Protein AF-A0A7S3PT38-F1 (afdb_monomer)

Radius of gyration: 15.34 Å; Cα contacts (8 Å, |Δi|>4): 86; chains: 1; bounding box: 37×25×42 Å

InterPro domains:
  IPR029069 HotDog domain superfamily [SSF54637] (36-102)
  IPR051490 THEM6/lcsJ thioesterase [PTHR12475] (3-103)

Solvent-accessible surface area (backbone atoms only — not comparable to full-atom values): 6225 Å² total; per-residue (Å²): 112,67,67,59,36,52,50,33,23,51,48,19,35,49,54,38,51,53,40,45,75,72,68,50,58,75,71,79,43,64,48,60,71,77,80,38,87,72,86,73,88,84,76,65,49,82,88,32,40,42,97,83,62,28,55,29,78,68,39,56,55,50,51,54,49,36,41,48,36,18,47,30,26,40,65,41,53,45,59,54,28,59,76,70,71,54,77,92,76,86,89,77,86,86,86,83,90,87,73,87,49,66,108

Nearest PDB structures (foldseek):
  7dz8-assembly1_G  TM=2.672E-01  e=8.327E+00  Chlamydomonas reinhardtii

Secondary structure (DSSP, 8-state):
-HHHHHHHHHHHHHHHHHHHHTT--GGGGTTBTTTBPPP------GGGB-TTSSB-HHHHHHHHHHHHHHHHHHHSHHHHHHHTT-------------S----

Sequence (103 aa):
MVLRAVYHALLGFAERRLAFSAGKSHESYVGMGITKPHVWNARAGFLDLDLNFHMNNASYLYCAELARWHLSAKNGLLGTALKNRWLFMVGSQSMRYRRAIPP

Mean predicted aligned error: 4.0 Å

pLDDT: mean 91.5, std 4.07, range [70.69, 97.44]

Foldseek 3Di:
DVVLLVVLLVVLLVVLVVCVVVVDDLVVLVCDVHNNDDDDDDDQDPVQADPVQFGDPVSVVVVVSSSVSSSCSNNVVVVVCVVVVHDDDDPDDDDDDDDTHHD

Organism: NCBI:txid215587

Structure (mmCIF, N/CA/C/O backbone):
data_AF-A0A7S3PT38-F1
#
_entry.id   AF-A0A7S3PT38-F1
#
loop_
_atom_site.group_PDB
_atom_site.id
_atom_site.type_symbol
_atom_site.label_atom_id
_atom_site.label_alt_id
_atom_site.label_comp_id
_atom_site.label_asym_id
_atom_site.label_entity_id
_atom_site.label_seq_id
_atom_site.pdbx_PDB_ins_code
_atom_site.Cartn_x
_atom_site.Cartn_y
_atom_site.Cartn_z
_atom_site.occupancy
_atom_site.B_iso_or_equiv
_atom_site.auth_seq_id
_atom_site.auth_comp_id
_atom_site.auth_asym_id
_atom_site.auth_atom_id
_atom_site.pdbx_PDB_model_num
ATOM 1 N N . MET A 1 1 ? 9.326 6.434 -2.325 1.00 70.69 1 MET A N 1
ATOM 2 C CA . MET A 1 1 ? 8.685 5.226 -1.760 1.00 70.69 1 MET A CA 1
ATOM 3 C C . MET A 1 1 ? 7.829 5.550 -0.532 1.00 70.69 1 MET A C 1
ATOM 5 O O . MET A 1 1 ? 6.609 5.496 -0.608 1.00 70.69 1 MET A O 1
ATOM 9 N N . VAL A 1 2 ? 8.443 5.983 0.574 1.00 85.50 2 VAL A N 1
ATOM 10 C CA . VAL A 1 2 ? 7.751 6.206 1.861 1.00 85.50 2 VAL A CA 1
ATOM 11 C C . VAL A 1 2 ? 6.658 7.280 1.789 1.00 85.50 2 VAL A C 1
ATOM 13 O O . VAL A 1 2 ? 5.551 7.048 2.257 1.00 85.50 2 VAL A O 1
ATOM 16 N N . LEU A 1 3 ? 6.918 8.417 1.133 1.00 90.88 3 LEU A N 1
ATOM 17 C CA . LEU A 1 3 ? 5.941 9.514 1.037 1.00 90.88 3 LEU A CA 1
ATOM 18 C C . LEU A 1 3 ? 4.624 9.098 0.361 1.00 90.88 3 LEU A C 1
ATOM 20 O O . LEU A 1 3 ? 3.555 9.440 0.854 1.00 90.88 3 LEU A O 1
ATOM 24 N N . ARG A 1 4 ? 4.681 8.314 -0.728 1.00 91.12 4 ARG A N 1
ATOM 25 C CA . ARG A 1 4 ? 3.473 7.798 -1.402 1.00 91.12 4 ARG A CA 1
ATOM 26 C C . ARG A 1 4 ? 2.743 6.778 -0.526 1.00 91.12 4 ARG A C 1
ATOM 28 O O . ARG A 1 4 ? 1.519 6.790 -0.500 1.00 91.12 4 ARG A O 1
ATOM 35 N N . ALA A 1 5 ? 3.466 5.933 0.212 1.00 91.69 5 ALA A N 1
ATOM 36 C CA . ALA A 1 5 ? 2.850 4.985 1.143 1.00 91.69 5 ALA A CA 1
ATOM 37 C C . ALA A 1 5 ? 2.106 5.711 2.274 1.00 91.69 5 ALA A C 1
ATOM 39 O O . ALA A 1 5 ? 0.938 5.419 2.522 1.00 91.69 5 ALA A O 1
ATOM 40 N N . VAL A 1 6 ? 2.741 6.715 2.891 1.00 94.31 6 VAL A N 1
ATOM 41 C CA . VAL A 1 6 ? 2.110 7.570 3.910 1.00 94.31 6 VAL A CA 1
ATOM 42 C C . VAL A 1 6 ? 0.901 8.298 3.326 1.00 94.31 6 VAL A C 1
ATOM 44 O O . VAL A 1 6 ? -0.170 8.261 3.920 1.00 94.31 6 VAL A O 1
ATOM 47 N N . TYR A 1 7 ? 1.034 8.894 2.140 1.00 94.94 7 TYR A N 1
ATOM 48 C CA . TYR A 1 7 ? -0.068 9.574 1.460 1.00 94.94 7 TYR A CA 1
ATOM 49 C C . TYR A 1 7 ? -1.272 8.650 1.232 1.00 94.94 7 TYR A C 1
ATOM 51 O O . TYR A 1 7 ? -2.392 8.996 1.600 1.00 94.94 7 TYR A O 1
ATOM 59 N N . HIS A 1 8 ? -1.059 7.449 0.689 1.00 95.62 8 HIS A N 1
ATOM 60 C CA . HIS A 1 8 ? -2.150 6.508 0.434 1.00 95.62 8 HIS A CA 1
ATOM 61 C C . HIS A 1 8 ? -2.733 5.896 1.714 1.00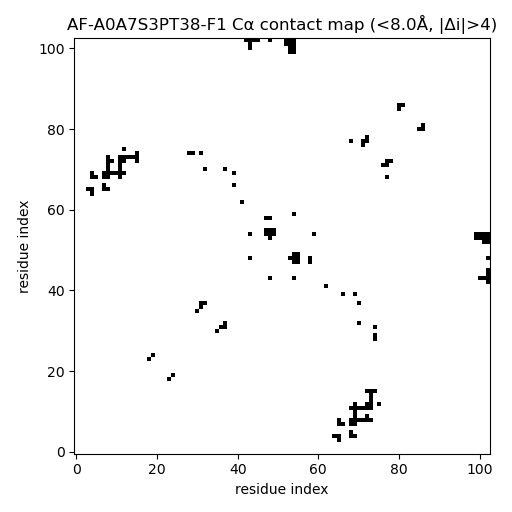 95.62 8 HIS A C 1
ATOM 63 O O . HIS A 1 8 ? -3.935 5.637 1.760 1.00 95.62 8 HIS A O 1
ATOM 69 N N . ALA A 1 9 ? -1.936 5.731 2.771 1.00 95.56 9 ALA A N 1
ATOM 70 C CA . ALA A 1 9 ? -2.451 5.373 4.088 1.00 95.56 9 ALA A CA 1
ATOM 71 C C . ALA A 1 9 ? -3.339 6.491 4.667 1.00 95.56 9 ALA A C 1
ATOM 73 O O . ALA A 1 9 ? -4.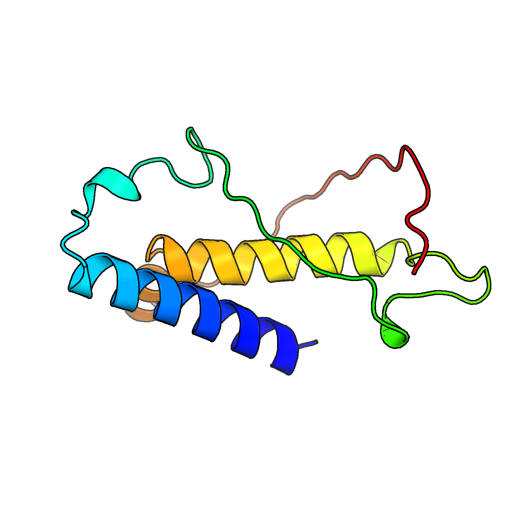442 6.225 5.145 1.00 95.56 9 ALA A O 1
ATOM 74 N N . LEU A 1 10 ? -2.907 7.753 4.575 1.00 96.38 10 LEU A N 1
ATOM 75 C CA . LEU A 1 10 ? -3.697 8.905 5.017 1.00 96.38 10 LEU A CA 1
ATOM 76 C C . LEU A 1 10 ? -4.994 9.047 4.215 1.00 96.38 10 LEU A C 1
ATOM 78 O O . LEU A 1 10 ? -6.044 9.276 4.810 1.00 96.38 10 LEU A O 1
ATOM 82 N N . LEU A 1 11 ? -4.948 8.846 2.895 1.00 95.88 11 LEU A N 1
ATOM 83 C CA . LEU A 1 11 ? -6.143 8.819 2.048 1.00 95.88 11 LEU A CA 1
ATOM 84 C C . LEU A 1 11 ? -7.121 7.725 2.479 1.00 95.88 11 LEU A C 1
ATOM 86 O O . LEU A 1 11 ? -8.288 8.021 2.720 1.00 95.88 11 LEU A O 1
ATOM 90 N N . GLY A 1 12 ? -6.655 6.484 2.654 1.00 94.88 12 GLY A N 1
ATOM 91 C CA . GLY A 1 12 ? -7.517 5.383 3.093 1.00 94.88 12 GLY A CA 1
ATOM 92 C C . GLY A 1 12 ? -8.152 5.652 4.461 1.00 94.88 12 GLY A C 1
ATOM 93 O O . GLY A 1 12 ? -9.330 5.360 4.679 1.00 94.88 12 GLY A O 1
ATOM 94 N N . PHE A 1 13 ? -7.405 6.282 5.371 1.00 95.25 13 PHE A N 1
ATOM 95 C CA . PHE A 1 13 ? -7.926 6.725 6.661 1.00 95.25 13 PHE A CA 1
ATOM 96 C C . PHE A 1 13 ? -8.967 7.846 6.527 1.00 95.25 13 PHE A C 1
ATOM 98 O O . PHE A 1 13 ? -10.009 7.794 7.185 1.00 95.25 13 PHE A O 1
ATOM 105 N N . ALA A 1 14 ? -8.717 8.842 5.675 1.00 95.12 14 ALA A N 1
ATOM 106 C CA . ALA A 1 14 ? -9.649 9.934 5.414 1.00 95.12 14 ALA A CA 1
ATOM 107 C C . ALA A 1 14 ? -10.956 9.415 4.798 1.00 95.12 14 ALA A C 1
ATOM 109 O O . ALA A 1 14 ? -12.032 9.742 5.293 1.00 95.12 14 ALA A O 1
ATOM 110 N N . GLU A 1 15 ? -10.882 8.527 3.803 1.00 93.81 15 GLU A N 1
ATOM 111 C CA . GLU A 1 15 ? -12.055 7.871 3.213 1.00 93.81 15 GLU A CA 1
ATOM 112 C C . GLU A 1 15 ? -12.877 7.118 4.262 1.00 93.81 15 GLU A C 1
ATOM 114 O O . GLU A 1 15 ? -14.105 7.216 4.287 1.00 93.81 15 GLU A O 1
ATOM 119 N N . ARG A 1 16 ? -12.204 6.394 5.164 1.00 92.38 16 ARG A N 1
ATOM 120 C CA . ARG A 1 16 ? -12.857 5.695 6.274 1.00 92.38 16 ARG A CA 1
ATOM 121 C C . ARG A 1 16 ? -13.584 6.676 7.197 1.00 92.38 16 ARG A C 1
ATOM 123 O O . ARG A 1 16 ? -14.730 6.429 7.567 1.00 92.38 16 ARG A O 1
ATOM 130 N N . ARG A 1 17 ? -12.942 7.790 7.563 1.00 92.62 17 ARG A N 1
ATOM 131 C CA . ARG A 1 17 ? -13.534 8.836 8.417 1.00 92.62 17 ARG A CA 1
ATOM 132 C C . ARG A 1 17 ? -14.737 9.505 7.758 1.00 92.62 17 ARG A C 1
ATOM 134 O O . ARG A 1 17 ? -15.769 9.643 8.409 1.00 92.62 17 ARG A O 1
ATOM 141 N N . LEU A 1 18 ? -14.628 9.861 6.480 1.00 93.69 18 LEU A N 1
ATOM 142 C CA . LEU A 1 18 ? -15.724 10.447 5.706 1.00 93.69 18 LEU A CA 1
ATOM 143 C C . LEU A 1 18 ? -16.915 9.493 5.614 1.00 93.69 18 LEU A C 1
ATOM 145 O O . LEU A 1 18 ? -18.053 9.901 5.815 1.00 93.69 18 LEU A O 1
ATOM 149 N N . ALA A 1 19 ? -16.659 8.207 5.387 1.00 90.94 19 ALA A N 1
ATOM 150 C CA . ALA A 1 19 ? -17.699 7.191 5.355 1.00 90.94 19 ALA A CA 1
ATOM 151 C C . ALA A 1 19 ? -18.429 7.026 6.699 1.00 90.94 19 ALA A C 1
ATOM 153 O O . ALA A 1 19 ? -19.649 6.880 6.694 1.00 90.94 19 ALA A O 1
ATOM 154 N N . PHE A 1 20 ? -17.721 7.082 7.832 1.00 91.12 20 PHE A N 1
ATOM 155 C CA . PHE A 1 20 ? -18.368 7.086 9.150 1.00 91.12 20 PHE A CA 1
ATOM 156 C C . PHE A 1 20 ? -19.176 8.360 9.397 1.00 91.12 20 PHE A C 1
ATOM 158 O O . PHE A 1 20 ? -20.281 8.274 9.921 1.00 91.12 20 PHE A O 1
ATOM 165 N N . SER A 1 21 ? -18.663 9.521 8.977 1.00 89.94 21 SER A N 1
ATOM 166 C CA . SER A 1 21 ? -19.404 10.790 9.040 1.00 89.94 21 SER A CA 1
ATOM 167 C C . SER A 1 21 ? -20.702 10.732 8.223 1.00 89.94 21 SER A C 1
ATOM 169 O O . SER A 1 21 ? -21.738 11.226 8.648 1.00 89.94 21 SER A O 1
ATOM 171 N N . ALA A 1 22 ? -20.671 10.041 7.080 1.00 90.94 22 ALA A N 1
ATOM 172 C CA . ALA A 1 22 ? -21.833 9.774 6.235 1.00 90.94 22 ALA A CA 1
ATOM 173 C C . ALA A 1 22 ? -22.746 8.636 6.750 1.00 90.94 22 ALA A C 1
ATOM 175 O O . ALA A 1 22 ? -23.620 8.179 6.016 1.00 90.9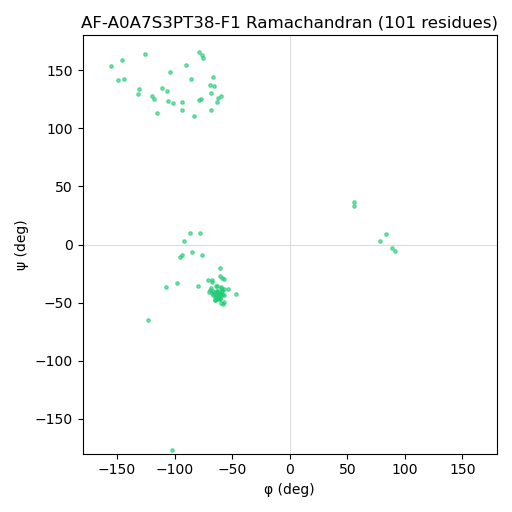4 22 ALA A O 1
ATOM 176 N N . GLY A 1 23 ? -22.538 8.139 7.975 1.00 89.06 23 GLY A N 1
ATOM 177 C CA . GLY A 1 23 ? -23.404 7.145 8.615 1.00 89.06 23 GLY A CA 1
ATOM 178 C C . GLY A 1 23 ? -23.136 5.682 8.242 1.00 89.06 23 GLY A C 1
ATOM 179 O O . GLY A 1 23 ? -23.919 4.811 8.619 1.00 89.06 23 GLY A O 1
ATOM 180 N N . LYS A 1 24 ? -22.047 5.356 7.526 1.00 88.19 24 LYS A N 1
ATOM 181 C CA . LYS A 1 24 ? -21.715 3.946 7.247 1.00 88.19 24 LYS A CA 1
ATOM 182 C C . LYS A 1 24 ? -21.300 3.223 8.525 1.00 88.19 24 LYS A C 1
ATOM 184 O O . LYS A 1 24 ? -20.402 3.669 9.235 1.00 88.19 24 LYS A O 1
ATOM 189 N N . SER A 1 25 ? -21.902 2.061 8.770 1.00 86.50 25 SER A N 1
ATOM 190 C CA . SER A 1 25 ? -21.560 1.207 9.907 1.00 86.50 25 SER A CA 1
ATOM 191 C C . SER A 1 25 ? -20.248 0.444 9.681 1.00 86.50 25 SER A C 1
ATOM 193 O O . SER A 1 25 ? -19.766 0.275 8.553 1.00 86.50 25 SER A O 1
ATOM 195 N N . HIS A 1 26 ? -19.678 -0.069 10.773 1.00 83.25 26 HIS A N 1
ATOM 196 C CA . HIS A 1 26 ? -18.491 -0.929 10.750 1.00 83.25 26 HIS A 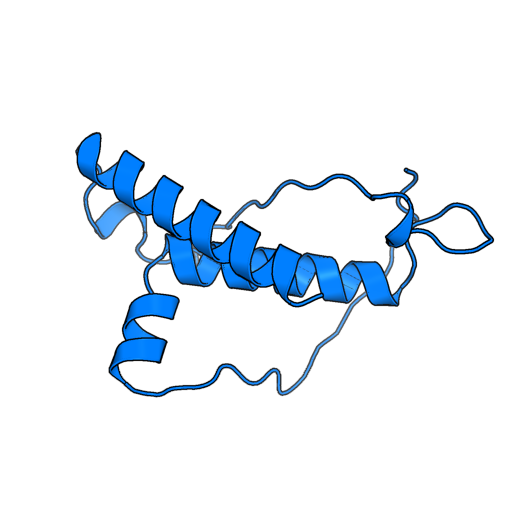CA 1
ATOM 197 C C . HIS A 1 26 ? -18.678 -2.191 9.882 1.00 83.25 26 HIS A C 1
ATOM 199 O O . HIS A 1 26 ? -17.716 -2.649 9.264 1.00 83.25 26 HIS A O 1
ATOM 205 N N . GLU A 1 27 ? -19.905 -2.708 9.766 1.00 85.56 27 GLU A N 1
ATOM 206 C CA . GLU A 1 27 ? -20.242 -3.892 8.957 1.00 85.56 27 GLU A CA 1
ATOM 207 C C 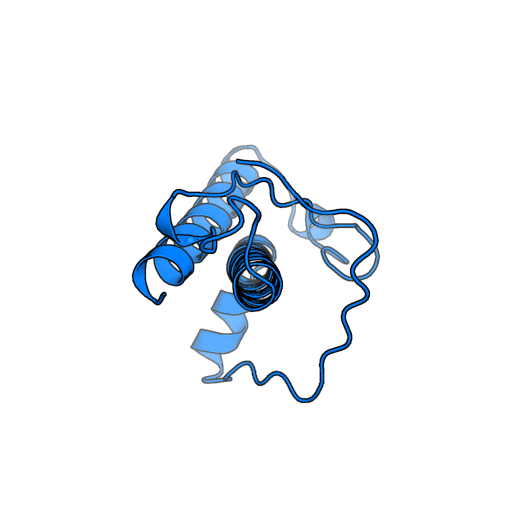. GLU A 1 27 ? -19.894 -3.718 7.475 1.00 85.56 27 GLU A C 1
ATOM 209 O O . GLU A 1 27 ? -19.537 -4.678 6.786 1.00 85.56 27 GLU A O 1
ATOM 214 N N . SER A 1 28 ? -19.922 -2.477 6.978 1.00 84.19 28 SER A N 1
ATOM 215 C CA . SER A 1 28 ? -19.578 -2.182 5.586 1.00 84.19 28 SER A CA 1
ATOM 216 C C . SER A 1 28 ? -18.135 -2.573 5.226 1.00 84.19 28 SER A C 1
ATOM 218 O O . SER A 1 28 ? -17.873 -2.944 4.080 1.00 84.19 28 SER A O 1
ATOM 220 N N . TYR A 1 29 ? -17.226 -2.581 6.208 1.00 87.25 29 TYR A N 1
ATOM 221 C CA . TYR A 1 29 ? -15.809 -2.927 6.045 1.00 87.25 29 TYR A CA 1
ATOM 222 C C . TYR A 1 29 ? -15.479 -4.385 6.367 1.00 87.25 29 TYR A C 1
ATOM 224 O O . TYR A 1 29 ? -14.374 -4.841 6.064 1.00 87.25 29 TYR A O 1
ATOM 232 N N . VAL A 1 30 ? -16.418 -5.131 6.955 1.00 88.25 30 VAL A N 1
ATOM 233 C CA . VAL A 1 30 ? -16.214 -6.547 7.274 1.00 88.25 30 VAL A CA 1
ATOM 234 C C . VAL A 1 30 ? -15.981 -7.321 5.977 1.00 88.25 30 VAL A C 1
ATOM 236 O O . VAL A 1 30 ? -16.759 -7.221 5.021 1.00 88.25 30 VAL A O 1
ATOM 239 N N . GLY A 1 31 ? -14.867 -8.056 5.943 1.00 89.19 31 GLY A N 1
ATOM 240 C CA . GLY A 1 31 ? -14.436 -8.846 4.791 1.00 89.19 31 GLY A CA 1
ATOM 241 C C . GLY A 1 31 ? -13.768 -8.053 3.660 1.00 89.19 31 GLY A C 1
ATOM 242 O O . GLY A 1 31 ? -13.405 -8.647 2.646 1.00 89.19 31 GLY A O 1
ATOM 243 N N . MET A 1 32 ? -13.564 -6.737 3.799 1.00 92.50 32 MET A N 1
ATOM 244 C CA . MET A 1 32 ? -12.849 -5.938 2.795 1.00 92.50 32 MET A CA 1
ATOM 245 C C . MET A 1 32 ? -11.390 -6.395 2.653 1.00 92.50 32 MET A C 1
ATOM 247 O O . MET A 1 32 ? -10.627 -6.374 3.618 1.00 92.50 32 MET A O 1
ATOM 251 N N . GLY A 1 33 ? -11.008 -6.777 1.434 1.00 87.88 33 GLY A N 1
ATOM 252 C CA . GLY A 1 33 ? -9.702 -7.349 1.101 1.00 87.88 33 GLY A CA 1
ATOM 253 C C . GLY A 1 33 ? -9.639 -8.879 1.169 1.00 87.88 33 GLY A C 1
ATOM 254 O O . GLY A 1 33 ? -8.615 -9.439 0.796 1.00 87.88 33 GLY A O 1
ATOM 255 N N . ILE A 1 34 ? -10.710 -9.546 1.617 1.00 89.06 34 ILE A N 1
ATOM 256 C CA . ILE A 1 34 ? -10.802 -11.015 1.685 1.00 89.06 34 ILE A CA 1
ATOM 257 C C . ILE A 1 34 ? -12.011 -11.499 0.879 1.00 89.06 34 ILE A C 1
ATOM 259 O O . ILE A 1 34 ? -11.849 -12.163 -0.137 1.00 89.06 34 ILE A O 1
ATOM 263 N N . THR A 1 35 ? -13.223 -11.136 1.306 1.00 93.44 35 THR A N 1
ATOM 264 C CA . THR A 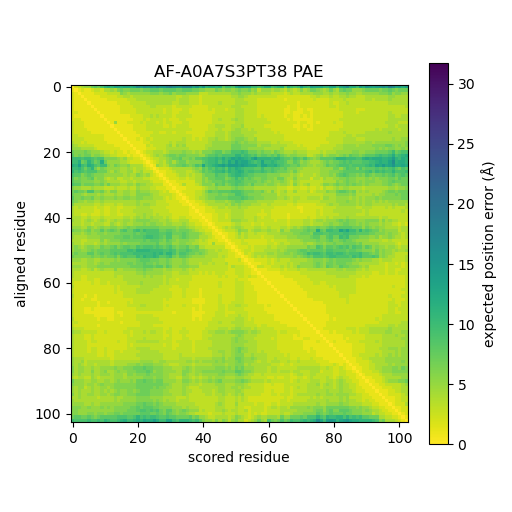1 35 ? -14.480 -11.511 0.635 1.00 93.44 35 THR A CA 1
ATOM 265 C C . THR A 1 35 ? -14.999 -10.406 -0.275 1.00 93.44 35 THR A C 1
ATOM 267 O O . THR A 1 35 ? -15.591 -10.683 -1.313 1.00 93.44 35 THR A O 1
ATOM 270 N N . LYS A 1 36 ? -14.764 -9.142 0.093 1.00 92.75 36 LYS A N 1
ATOM 271 C CA . LYS A 1 36 ? -15.126 -7.968 -0.706 1.00 92.75 36 LYS A CA 1
ATOM 272 C C . LYS A 1 36 ? -13.860 -7.380 -1.328 1.00 92.75 36 LYS A C 1
ATOM 274 O O . LYS A 1 36 ? -12.945 -7.031 -0.575 1.00 92.75 36 LYS A O 1
ATOM 279 N N . PRO A 1 37 ? -13.777 -7.235 -2.661 1.00 92.88 37 PRO A N 1
ATOM 280 C CA . PRO A 1 37 ? -12.586 -6.689 -3.294 1.00 92.88 37 PRO A CA 1
ATOM 281 C C . PRO A 1 37 ? -12.392 -5.223 -2.897 1.00 92.88 37 PRO A C 1
ATOM 283 O O . PRO A 1 37 ? -13.332 -4.427 -2.889 1.00 92.88 37 PRO A O 1
ATOM 286 N N . HIS A 1 38 ? -11.153 -4.859 -2.577 1.00 94.50 38 HIS A N 1
ATOM 287 C CA . HIS A 1 38 ? -10.748 -3.463 -2.472 1.00 94.50 38 HIS A CA 1
ATOM 288 C C . HIS A 1 38 ? -10.167 -3.027 -3.812 1.00 94.50 38 HIS A C 1
ATOM 290 O O . HIS A 1 38 ? -9.231 -3.641 -4.316 1.00 94.50 38 HIS A O 1
ATOM 296 N N . VAL A 1 39 ? -10.753 -1.983 -4.392 1.00 93.06 39 VAL A N 1
ATOM 297 C CA . VAL A 1 39 ? -10.284 -1.400 -5.648 1.00 93.06 39 VAL A CA 1
ATOM 298 C C . VAL A 1 39 ? -9.497 -0.140 -5.321 1.00 93.06 39 VAL A C 1
ATOM 300 O O . VAL A 1 39 ? -10.017 0.784 -4.693 1.00 93.06 39 VAL A O 1
ATOM 303 N N . TRP A 1 40 ? -8.240 -0.117 -5.751 1.00 95.00 40 TRP A N 1
ATOM 304 C CA . TRP A 1 40 ? -7.371 1.049 -5.692 1.00 95.00 40 TRP A CA 1
ATOM 305 C C . TRP A 1 40 ? -6.989 1.445 -7.112 1.00 95.00 40 TRP A C 1
ATOM 307 O O . TRP A 1 40 ? -6.492 0.621 -7.877 1.00 95.00 40 TRP A O 1
ATOM 317 N N . ASN A 1 41 ? -7.245 2.704 -7.455 1.00 92.50 41 ASN A N 1
ATOM 318 C CA . ASN A 1 41 ? -6.970 3.241 -8.777 1.00 92.50 41 ASN A CA 1
ATOM 319 C C . ASN A 1 41 ? -5.751 4.157 -8.707 1.00 92.50 41 ASN A C 1
ATOM 321 O O . ASN A 1 41 ? -5.681 5.043 -7.855 1.00 92.50 41 ASN A O 1
ATOM 325 N N . ALA A 1 42 ? -4.816 3.960 -9.629 1.00 89.69 42 ALA A N 1
ATOM 326 C CA . ALA A 1 42 ? -3.634 4.792 -9.784 1.00 89.69 42 ALA A CA 1
ATOM 327 C C . ALA A 1 42 ? -3.262 4.904 -11.264 1.00 89.69 42 ALA A C 1
ATOM 329 O O . ALA A 1 42 ? -3.656 4.071 -12.079 1.00 89.69 42 ALA A O 1
ATOM 330 N N . ARG A 1 43 ? -2.500 5.946 -11.597 1.00 89.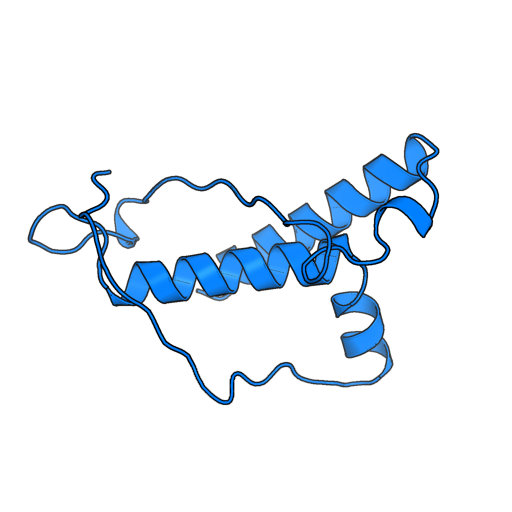19 43 ARG A N 1
ATOM 331 C CA . ARG A 1 43 ? -1.874 6.120 -12.912 1.00 89.19 43 ARG A CA 1
ATOM 332 C C . ARG A 1 43 ? -0.390 5.791 -12.807 1.00 89.19 43 ARG A C 1
ATOM 334 O O . ARG A 1 43 ? 0.202 6.027 -11.751 1.00 89.19 43 ARG A O 1
ATOM 341 N N . ALA A 1 44 ? 0.191 5.269 -13.884 1.00 87.75 44 ALA A N 1
ATOM 342 C CA . ALA A 1 44 ? 1.632 5.087 -13.971 1.00 87.75 44 ALA A CA 1
ATOM 343 C C . ALA A 1 44 ? 2.290 6.471 -14.052 1.00 87.75 44 ALA A C 1
ATOM 345 O O . ALA A 1 44 ? 2.033 7.245 -14.972 1.00 87.75 44 ALA A O 1
ATOM 346 N N . GLY A 1 45 ? 3.080 6.826 -13.039 1.00 85.56 45 GLY A N 1
ATOM 347 C CA . GLY A 1 45 ? 3.843 8.068 -13.059 1.00 85.56 45 GLY A CA 1
ATOM 348 C C . GLY A 1 45 ? 5.105 7.933 -13.907 1.00 85.56 45 GLY A C 1
ATOM 349 O O . GLY A 1 45 ? 5.566 6.828 -14.173 1.00 85.56 45 GLY A O 1
ATOM 350 N N . PHE A 1 46 ? 5.736 9.060 -14.241 1.00 85.25 46 PHE A N 1
ATOM 351 C CA . PHE A 1 46 ? 7.025 9.075 -14.948 1.00 85.25 46 PHE A CA 1
ATOM 352 C C . PHE A 1 46 ? 8.101 8.223 -14.248 1.00 85.25 46 PHE A C 1
ATOM 354 O O . PHE A 1 46 ? 8.851 7.507 -14.896 1.00 85.25 46 PHE A O 1
ATOM 361 N N . LEU A 1 47 ? 8.126 8.247 -12.911 1.00 85.94 47 LEU A N 1
ATOM 362 C CA . LEU A 1 47 ? 9.062 7.463 -12.093 1.00 85.94 47 LEU A CA 1
ATOM 363 C C . LEU A 1 47 ? 8.708 5.972 -11.989 1.00 85.94 47 LEU A C 1
ATOM 365 O O . LEU A 1 47 ? 9.485 5.206 -11.426 1.00 85.94 47 LEU A O 1
ATOM 369 N N . ASP A 1 48 ? 7.534 5.569 -12.473 1.00 87.81 48 ASP A N 1
ATOM 370 C CA . ASP A 1 48 ? 7.089 4.176 -12.451 1.00 87.81 48 ASP A CA 1
ATOM 371 C C . ASP A 1 48 ? 7.444 3.447 -13.769 1.00 87.81 48 ASP A C 1
ATOM 373 O O . ASP A 1 48 ? 7.306 2.219 -13.839 1.00 87.81 48 ASP A O 1
ATOM 377 N N . LEU A 1 49 ? 7.921 4.181 -14.784 1.00 90.12 49 LEU A N 1
ATOM 378 C CA . LEU A 1 49 ? 8.301 3.683 -16.108 1.00 90.12 49 LEU A CA 1
ATOM 379 C C . LEU A 1 49 ? 9.779 3.274 -16.171 1.00 90.12 49 LEU A C 1
ATOM 381 O O . LEU A 1 49 ? 10.618 3.796 -15.438 1.00 90.12 49 LEU A O 1
ATOM 385 N N . ASP A 1 50 ? 10.099 2.358 -17.079 1.00 85.56 50 ASP A N 1
ATOM 386 C CA . ASP A 1 50 ? 11.472 2.055 -17.487 1.00 85.56 50 ASP A CA 1
ATOM 387 C C . ASP A 1 50 ? 11.832 2.680 -18.850 1.00 85.56 50 ASP A C 1
ATOM 389 O O . ASP A 1 50 ? 11.051 3.418 -19.454 1.00 85.56 50 ASP A O 1
ATOM 393 N N . LEU A 1 51 ? 13.046 2.391 -19.336 1.00 85.38 51 LEU A N 1
ATOM 394 C CA . LEU A 1 51 ? 13.561 2.890 -20.618 1.00 85.38 51 LEU A CA 1
ATOM 395 C C . LEU A 1 51 ? 12.726 2.448 -21.830 1.00 85.38 51 LEU A C 1
ATOM 397 O O . LEU A 1 51 ? 12.790 3.094 -22.872 1.00 85.38 51 LEU A O 1
ATOM 401 N N . ASN A 1 52 ? 11.933 1.382 -21.704 1.00 85.12 52 ASN A N 1
ATOM 402 C CA . ASN A 1 52 ? 11.058 0.893 -22.766 1.00 85.12 52 ASN A CA 1
ATOM 403 C C . ASN A 1 52 ? 9.685 1.591 -22.753 1.00 85.12 52 ASN A C 1
ATOM 405 O O . ASN A 1 52 ? 8.770 1.157 -23.455 1.00 85.12 52 ASN A O 1
ATOM 409 N N . PHE A 1 53 ? 9.527 2.657 -21.958 1.00 85.06 53 PHE A N 1
ATOM 410 C CA . PHE A 1 53 ? 8.291 3.431 -21.820 1.00 85.06 53 PHE A CA 1
ATOM 411 C C . PHE A 1 53 ? 7.075 2.590 -21.411 1.00 85.06 53 PHE A C 1
ATOM 413 O O . PHE A 1 53 ? 5.937 2.888 -21.777 1.00 85.06 53 PHE A O 1
ATOM 420 N N . HIS A 1 54 ? 7.300 1.554 -20.607 1.00 88.88 54 HIS A N 1
ATOM 421 C CA . HIS A 1 54 ? 6.235 0.821 -19.941 1.00 88.88 54 HIS A CA 1
ATOM 422 C C . HIS A 1 54 ? 6.485 0.777 -18.441 1.00 88.88 54 HIS A C 1
ATOM 424 O O . HIS A 1 54 ? 7.584 1.043 -17.957 1.00 88.88 54 HIS A O 1
ATOM 430 N N . MET A 1 55 ? 5.447 0.442 -17.679 1.00 90.56 55 MET A N 1
ATOM 431 C CA . MET A 1 55 ? 5.602 0.296 -16.239 1.00 90.56 55 MET A CA 1
ATOM 432 C C . MET A 1 55 ? 6.646 -0.787 -15.929 1.00 90.56 55 MET A C 1
ATOM 434 O O . MET A 1 55 ? 6.562 -1.904 -16.449 1.00 90.56 55 MET A O 1
ATOM 438 N N . ASN A 1 56 ? 7.627 -0.449 -15.094 1.00 91.38 56 ASN A N 1
ATOM 439 C CA . ASN A 1 56 ? 8.688 -1.363 -14.677 1.00 91.38 56 ASN A CA 1
ATOM 440 C C . ASN A 1 56 ? 8.094 -2.502 -13.828 1.00 91.38 56 ASN A C 1
ATOM 442 O O . ASN A 1 56 ? 7.206 -2.276 -13.005 1.00 91.38 56 ASN A O 1
ATOM 446 N N . ASN A 1 57 ? 8.627 -3.718 -13.959 1.00 90.44 57 ASN A N 1
ATOM 447 C CA . ASN A 1 57 ? 8.292 -4.890 -13.142 1.00 90.44 57 ASN A CA 1
ATOM 448 C C . ASN A 1 57 ? 8.263 -4.592 -11.630 1.00 90.44 57 ASN A C 1
ATOM 450 O O . ASN A 1 57 ? 7.330 -5.014 -10.940 1.00 90.44 57 ASN A O 1
ATOM 454 N N . ALA A 1 58 ? 9.240 -3.829 -11.125 1.00 90.38 58 ALA A N 1
ATOM 455 C CA . ALA A 1 58 ? 9.299 -3.423 -9.717 1.00 90.38 58 ALA A CA 1
ATOM 456 C C . ALA A 1 58 ? 8.160 -2.459 -9.330 1.00 90.38 58 ALA A C 1
ATOM 458 O O . ALA A 1 58 ? 7.644 -2.514 -8.212 1.00 90.38 58 ALA A O 1
ATOM 459 N N . SER A 1 59 ? 7.712 -1.621 -10.266 1.00 92.38 59 SER A N 1
ATOM 460 C CA . SER A 1 59 ? 6.615 -0.675 -10.054 1.00 92.38 59 SER A CA 1
ATOM 461 C C . SER A 1 59 ? 5.268 -1.378 -9.870 1.00 92.38 59 SER A C 1
ATOM 463 O O . SER A 1 59 ? 4.453 -0.902 -9.088 1.00 92.38 59 SER A O 1
ATOM 465 N N . TYR A 1 60 ? 5.038 -2.552 -10.479 1.00 92.44 60 TYR A N 1
ATOM 466 C CA . TYR A 1 60 ? 3.823 -3.348 -10.213 1.00 92.44 60 TYR A CA 1
ATOM 467 C C . TYR A 1 60 ? 3.733 -3.776 -8.747 1.00 92.44 60 TYR A C 1
ATOM 469 O O . TYR A 1 60 ? 2.687 -3.628 -8.111 1.00 92.44 60 TYR A O 1
ATOM 477 N N . LEU A 1 61 ? 4.841 -4.285 -8.203 1.00 92.56 61 LEU A N 1
ATOM 478 C CA . LEU A 1 61 ? 4.938 -4.682 -6.799 1.00 92.56 61 LEU A CA 1
ATOM 479 C C . LEU A 1 61 ? 4.737 -3.489 -5.877 1.00 92.56 61 LEU A C 1
ATOM 481 O O . LEU A 1 61 ? 3.992 -3.558 -4.901 1.00 92.56 61 LEU A O 1
ATOM 485 N N . TYR A 1 62 ? 5.352 -2.370 -6.235 1.00 92.69 62 TYR A N 1
ATOM 486 C CA . TYR A 1 62 ? 5.217 -1.141 -5.487 1.00 92.69 62 TYR A CA 1
ATOM 487 C C . TYR A 1 62 ? 3.775 -0.604 -5.492 1.00 92.69 62 TYR A C 1
ATOM 489 O O . TYR A 1 62 ? 3.251 -0.245 -4.441 1.00 92.69 62 TYR A O 1
ATOM 497 N N . CYS A 1 63 ? 3.082 -0.630 -6.631 1.00 93.44 63 CYS A N 1
ATOM 498 C CA . CYS A 1 63 ? 1.658 -0.305 -6.725 1.00 93.44 63 CYS A CA 1
ATOM 499 C C . CYS A 1 63 ? 0.796 -1.226 -5.847 1.00 93.44 63 CYS A C 1
ATOM 501 O O . CYS A 1 63 ? -0.081 -0.743 -5.131 1.00 93.44 63 CYS A O 1
ATOM 503 N N . ALA A 1 64 ? 1.065 -2.535 -5.843 1.00 93.69 64 ALA A N 1
ATOM 504 C CA . ALA A 1 64 ? 0.360 -3.476 -4.972 1.00 93.69 64 ALA A CA 1
ATOM 505 C C . ALA A 1 64 ? 0.605 -3.189 -3.478 1.00 93.69 64 ALA A C 1
ATOM 507 O O . ALA A 1 64 ? -0.308 -3.322 -2.662 1.00 93.69 64 ALA A O 1
ATOM 508 N N . GLU A 1 65 ? 1.811 -2.753 -3.111 1.00 94.19 65 GLU A N 1
ATOM 509 C CA . GLU A 1 65 ? 2.137 -2.311 -1.754 1.00 94.19 65 GLU A CA 1
ATOM 510 C C . GLU A 1 65 ? 1.351 -1.046 -1.371 1.00 94.19 65 GLU A C 1
ATOM 512 O O . GLU A 1 65 ? 0.718 -1.011 -0.316 1.00 94.19 65 GLU A O 1
ATOM 517 N N . LEU A 1 66 ? 1.313 -0.027 -2.240 1.00 95.00 66 LEU A N 1
ATOM 518 C CA . LEU A 1 66 ? 0.540 1.203 -2.011 1.00 95.00 66 LEU A CA 1
ATOM 519 C C . LEU A 1 66 ? -0.958 0.920 -1.831 1.00 95.00 66 LEU A C 1
ATOM 521 O O . LEU A 1 66 ? -1.582 1.462 -0.915 1.00 95.00 66 LEU A O 1
ATOM 525 N N . ALA A 1 67 ? -1.520 0.026 -2.650 1.00 95.25 67 ALA A N 1
ATOM 526 C CA . ALA A 1 67 ? -2.896 -0.438 -2.498 1.00 95.25 67 ALA A CA 1
ATOM 527 C C . ALA A 1 67 ? -3.127 -1.088 -1.124 1.00 95.25 67 ALA A C 1
ATOM 529 O O . ALA A 1 67 ? -4.158 -0.853 -0.493 1.00 95.25 67 ALA A O 1
ATOM 530 N N . ARG A 1 68 ? -2.154 -1.859 -0.622 1.00 94.38 68 ARG A N 1
ATOM 531 C CA . ARG A 1 68 ? -2.234 -2.524 0.686 1.00 94.38 68 ARG A CA 1
ATOM 532 C C . ARG A 1 68 ? -2.177 -1.539 1.853 1.00 94.38 68 ARG A C 1
ATOM 534 O O . ARG A 1 68 ? -2.932 -1.708 2.809 1.00 94.38 68 ARG A O 1
ATOM 541 N N . TRP A 1 69 ? -1.343 -0.499 1.772 1.00 95.56 69 TRP A N 1
ATOM 542 C CA . TRP A 1 69 ? -1.323 0.595 2.756 1.00 95.56 69 TRP A CA 1
ATOM 543 C C . TRP A 1 69 ? -2.643 1.364 2.783 1.00 95.56 69 TRP A C 1
ATOM 545 O O . TRP A 1 69 ? -3.163 1.680 3.852 1.00 95.56 69 TRP A O 1
ATOM 555 N N . HIS A 1 70 ? -3.228 1.603 1.611 1.00 96.81 70 HIS A N 1
ATOM 556 C CA . HIS A 1 70 ? -4.546 2.212 1.509 1.00 96.81 70 HIS A CA 1
ATOM 557 C C . HIS A 1 70 ? -5.641 1.318 2.112 1.00 96.81 70 HIS A C 1
ATOM 559 O O . HIS A 1 70 ? -6.465 1.781 2.903 1.00 96.81 70 HIS A O 1
ATOM 565 N N . LEU A 1 71 ? -5.653 0.028 1.762 1.00 95.81 71 LEU A N 1
ATOM 566 C CA . LEU A 1 71 ? -6.596 -0.964 2.280 1.00 95.81 71 LEU A CA 1
ATOM 567 C C . LEU A 1 71 ? -6.530 -1.065 3.805 1.00 95.81 71 LEU A C 1
ATOM 569 O O . LEU A 1 71 ? -7.564 -0.979 4.466 1.00 95.81 71 LEU A O 1
ATOM 573 N N . SER A 1 72 ? -5.328 -1.234 4.359 1.00 95.19 72 SER A N 1
ATOM 574 C CA . SER A 1 72 ? -5.137 -1.421 5.798 1.00 95.19 72 SER A CA 1
ATOM 575 C C . SER A 1 72 ? -5.569 -0.189 6.593 1.00 95.19 72 SER A C 1
ATOM 577 O O . SER A 1 72 ? -6.160 -0.314 7.667 1.00 95.19 72 SER A O 1
ATOM 579 N N . ALA A 1 73 ? -5.354 1.015 6.061 1.00 95.25 73 ALA A N 1
ATOM 580 C CA . ALA A 1 73 ? -5.883 2.234 6.659 1.00 95.25 73 ALA A CA 1
ATOM 581 C C . ALA A 1 73 ? -7.417 2.310 6.568 1.00 95.25 73 ALA A C 1
ATOM 583 O O . ALA A 1 73 ? -8.082 2.665 7.547 1.00 95.25 73 ALA A O 1
ATOM 584 N N . LYS A 1 74 ? -7.986 1.928 5.418 1.00 94.69 74 LYS A N 1
ATOM 585 C CA . LYS A 1 74 ? -9.423 2.016 5.127 1.00 94.69 74 LYS A CA 1
ATOM 586 C C . LYS A 1 74 ? -10.277 1.028 5.919 1.00 94.69 74 LYS A C 1
ATOM 588 O O . LYS A 1 74 ? -11.344 1.400 6.399 1.00 94.69 74 LYS A O 1
ATOM 593 N N . ASN A 1 75 ? -9.823 -0.211 6.090 1.00 93.12 75 ASN A N 1
ATOM 594 C CA . ASN A 1 75 ? -10.539 -1.213 6.888 1.00 93.12 75 ASN A CA 1
ATOM 595 C C . ASN A 1 75 ? -10.221 -1.122 8.397 1.00 93.12 75 ASN A C 1
ATOM 597 O O . ASN A 1 75 ? -10.864 -1.788 9.203 1.00 93.12 75 ASN A O 1
ATOM 601 N N . GLY A 1 76 ? -9.266 -0.272 8.792 1.00 92.44 76 GLY A N 1
ATOM 602 C CA . GLY A 1 76 ? -8.870 -0.051 10.184 1.00 92.44 76 GLY A CA 1
ATOM 603 C C . GLY A 1 76 ? -7.775 -0.989 10.703 1.00 92.44 76 GLY A C 1
ATOM 604 O O . GLY A 1 76 ? -7.306 -0.786 11.824 1.00 92.44 76 GLY A O 1
ATOM 605 N N . LEU A 1 77 ? -7.315 -1.955 9.899 1.00 93.81 77 LEU A N 1
ATOM 606 C CA . LEU A 1 77 ? -6.241 -2.885 10.258 1.00 93.81 77 LEU A CA 1
ATOM 607 C C . LEU A 1 77 ? -4.947 -2.153 10.630 1.00 93.81 77 LEU A C 1
ATOM 609 O O . LEU A 1 77 ? -4.278 -2.547 11.579 1.00 93.81 77 LEU A O 1
ATOM 613 N N . LEU A 1 78 ? -4.619 -1.063 9.932 1.00 94.38 78 LEU A N 1
ATOM 614 C CA . LEU A 1 78 ? -3.436 -0.250 10.212 1.00 94.38 78 LEU A CA 1
ATOM 615 C C . LEU A 1 78 ? -3.488 0.366 11.616 1.00 94.38 78 LEU A C 1
ATOM 617 O O . LEU A 1 78 ? -2.489 0.366 12.328 1.00 94.38 78 LEU A O 1
ATOM 621 N N . GLY A 1 79 ? -4.659 0.849 12.044 1.00 93.44 79 GLY A N 1
ATOM 622 C CA . GLY A 1 79 ? -4.842 1.396 13.390 1.00 93.44 79 GLY A CA 1
ATOM 623 C C . GLY A 1 79 ? -4.677 0.329 14.473 1.00 93.44 79 GLY A C 1
ATOM 624 O O . GLY A 1 79 ? -4.007 0.567 15.477 1.00 93.44 79 GLY A O 1
ATOM 625 N N . THR A 1 80 ? -5.228 -0.867 14.246 1.00 94.69 80 THR A N 1
ATOM 626 C CA . THR A 1 80 ? -5.046 -2.018 15.144 1.00 94.69 80 THR A CA 1
ATOM 627 C C . THR A 1 80 ? -3.585 -2.459 15.202 1.00 94.69 80 THR A C 1
ATOM 629 O O . THR A 1 80 ? -3.061 -2.684 16.291 1.00 94.69 80 THR A O 1
ATOM 632 N N . ALA A 1 81 ? -2.907 -2.526 14.054 1.00 95.81 81 ALA A N 1
ATOM 633 C CA . ALA A 1 81 ? -1.496 -2.885 13.983 1.00 95.81 81 ALA A CA 1
ATOM 634 C C . ALA A 1 81 ? -0.623 -1.890 14.757 1.00 95.81 81 ALA A C 1
ATOM 636 O O . ALA A 1 81 ? 0.182 -2.310 15.581 1.00 95.81 81 ALA A O 1
ATOM 637 N N . LEU A 1 82 ? -0.841 -0.581 14.591 1.00 94.69 82 LEU A N 1
ATOM 638 C CA . LEU A 1 82 ? -0.111 0.446 15.342 1.00 94.69 82 LEU A CA 1
ATOM 639 C C . LEU A 1 82 ? -0.367 0.356 16.852 1.00 94.69 82 LEU A C 1
ATOM 641 O O . LEU A 1 82 ? 0.582 0.403 17.634 1.00 94.69 82 LEU A O 1
ATOM 645 N N . LYS A 1 83 ? -1.628 0.170 17.270 1.00 97.06 83 LYS A N 1
ATOM 646 C CA . LYS A 1 83 ? -1.992 0.014 18.689 1.00 97.06 83 LYS A CA 1
ATOM 647 C C . LYS A 1 83 ? -1.282 -1.182 19.332 1.00 97.06 83 LYS A C 1
ATOM 649 O O . LYS A 1 83 ? -0.819 -1.077 20.464 1.00 97.06 83 LYS A O 1
ATOM 654 N N . ASN A 1 84 ? -1.176 -2.288 18.599 1.00 97.44 84 ASN A N 1
ATOM 655 C CA . ASN A 1 84 ? -0.561 -3.526 19.076 1.00 97.44 84 ASN A CA 1
ATOM 656 C C . ASN A 1 84 ? 0.939 -3.634 18.753 1.00 97.44 84 ASN A C 1
ATOM 658 O O . ASN A 1 84 ? 1.548 -4.657 19.059 1.00 97.44 84 ASN A O 1
ATOM 662 N N . ARG A 1 85 ? 1.542 -2.601 18.145 1.00 95.38 85 ARG A N 1
ATOM 663 C CA . ARG A 1 85 ? 2.945 -2.590 17.687 1.00 95.38 85 ARG A CA 1
ATOM 664 C C . ARG A 1 85 ? 3.279 -3.743 16.732 1.00 95.38 85 ARG A C 1
ATOM 666 O O . ARG A 1 85 ? 4.371 -4.301 16.767 1.00 95.38 85 ARG A O 1
ATOM 673 N N . TRP A 1 86 ? 2.330 -4.102 15.876 1.00 96.44 86 TRP A N 1
ATOM 674 C CA . TRP A 1 86 ? 2.526 -5.095 14.829 1.00 96.44 86 TRP A CA 1
ATOM 675 C C . TRP A 1 86 ? 3.113 -4.460 13.576 1.00 96.44 86 TRP A C 1
ATOM 677 O O . TRP A 1 86 ? 2.737 -3.357 13.177 1.00 96.44 86 TRP A O 1
ATOM 687 N N . LEU A 1 87 ? 4.005 -5.206 12.930 1.00 90.50 87 LEU A N 1
ATOM 688 C CA . LEU A 1 87 ? 4.578 -4.864 11.637 1.00 90.50 87 LEU A CA 1
ATOM 689 C C . LEU A 1 87 ? 4.048 -5.840 10.588 1.00 90.50 87 LEU A C 1
ATOM 691 O O . LEU A 1 87 ? 4.010 -7.049 10.816 1.00 90.50 87 LEU A O 1
ATOM 695 N N . PHE A 1 88 ? 3.638 -5.316 9.435 1.00 90.12 88 PHE A N 1
ATOM 696 C CA . PHE A 1 88 ? 3.287 -6.155 8.295 1.00 90.12 88 PHE A CA 1
ATOM 697 C C . PHE A 1 88 ? 4.566 -6.616 7.602 1.00 90.12 88 PHE A C 1
ATOM 699 O O . PHE A 1 88 ? 5.373 -5.791 7.178 1.00 90.12 88 PHE A O 1
ATOM 706 N N . MET A 1 89 ? 4.729 -7.928 7.458 1.00 91.56 89 MET A N 1
ATOM 707 C CA . MET A 1 89 ? 5.831 -8.526 6.713 1.00 91.56 89 MET A CA 1
ATOM 708 C C . MET A 1 89 ? 5.270 -9.362 5.564 1.00 91.56 89 MET A C 1
ATOM 710 O O . MET A 1 89 ? 4.400 -10.209 5.765 1.00 91.56 89 MET A O 1
ATOM 714 N N . VAL A 1 90 ? 5.765 -9.117 4.351 1.00 92.12 90 VAL A N 1
ATOM 715 C CA . VAL A 1 90 ? 5.434 -9.934 3.179 1.00 92.12 90 VAL A CA 1
ATOM 716 C C . VAL A 1 90 ? 6.348 -11.154 3.184 1.00 92.12 90 VAL A C 1
ATOM 718 O O . VAL A 1 90 ? 7.551 -11.017 2.987 1.00 92.12 90 VAL A O 1
ATOM 721 N N . GLY A 1 91 ? 5.786 -12.339 3.433 1.00 94.88 91 GLY A N 1
ATOM 722 C CA . GLY A 1 91 ? 6.552 -13.592 3.431 1.00 94.88 91 GLY A CA 1
ATOM 723 C C . GLY A 1 91 ? 6.810 -14.152 2.030 1.00 94.88 91 GLY A C 1
ATOM 724 O O . GLY A 1 91 ? 7.866 -14.714 1.768 1.00 94.88 91 GLY A O 1
ATOM 725 N N . SER A 1 92 ? 5.852 -13.995 1.114 1.00 94.94 92 SER A N 1
ATOM 726 C CA . SER A 1 92 ? 5.976 -14.427 -0.278 1.00 94.94 92 SER A CA 1
ATOM 727 C C . SER A 1 92 ? 5.057 -13.603 -1.172 1.00 94.94 92 SER A C 1
ATOM 729 O O . SER A 1 92 ? 4.027 -13.091 -0.727 1.00 94.94 92 SER A O 1
ATOM 731 N N . GLN A 1 93 ? 5.434 -13.483 -2.440 1.00 94.00 93 GLN A N 1
ATOM 732 C CA . GLN A 1 93 ? 4.638 -12.842 -3.474 1.00 94.00 93 GLN A CA 1
ATOM 733 C C . GLN A 1 93 ? 4.833 -13.574 -4.798 1.00 94.00 93 GLN A C 1
ATOM 735 O O . GLN A 1 93 ? 5.937 -13.996 -5.140 1.00 94.00 93 GLN A O 1
ATOM 740 N N . SER A 1 94 ? 3.755 -13.692 -5.563 1.00 94.81 94 SER A N 1
ATOM 741 C CA . SER A 1 94 ? 3.785 -14.215 -6.922 1.00 94.81 94 SER A CA 1
ATOM 742 C C . SER A 1 94 ? 3.012 -13.258 -7.815 1.00 94.81 94 SER A C 1
ATOM 744 O O . SER A 1 94 ? 1.892 -12.864 -7.489 1.00 94.81 94 SER A O 1
ATOM 746 N N . MET A 1 95 ? 3.623 -12.851 -8.924 1.00 93.44 95 MET A N 1
ATOM 747 C CA . MET A 1 95 ? 3.001 -11.986 -9.918 1.00 93.44 95 MET A CA 1
ATOM 748 C C . MET A 1 95 ? 3.204 -12.574 -11.306 1.00 93.44 95 MET A C 1
ATOM 750 O O . MET A 1 95 ? 4.306 -12.971 -11.674 1.00 93.44 95 MET A O 1
ATOM 754 N N . ARG A 1 96 ? 2.124 -12.602 -12.090 1.00 94.56 96 ARG A N 1
ATOM 755 C CA . ARG A 1 96 ? 2.153 -12.994 -13.499 1.00 94.56 96 ARG A CA 1
ATOM 756 C C . ARG A 1 96 ? 1.772 -11.800 -14.358 1.00 94.56 96 ARG A C 1
ATOM 758 O O . ARG A 1 96 ? 0.621 -11.367 -14.353 1.00 94.56 96 ARG A O 1
ATOM 765 N N . TYR A 1 97 ? 2.728 -11.317 -15.134 1.00 92.25 97 TYR A N 1
ATOM 766 C CA . TYR A 1 97 ? 2.519 -10.236 -16.087 1.00 92.25 97 TYR A CA 1
ATOM 767 C C . TYR A 1 97 ? 1.813 -10.780 -17.333 1.00 92.25 97 TYR A C 1
ATOM 769 O O . TYR A 1 97 ? 2.254 -11.763 -17.926 1.00 92.25 97 TYR A O 1
ATOM 777 N N . ARG A 1 98 ? 0.676 -10.177 -17.699 1.00 92.31 98 ARG A N 1
ATOM 778 C CA . ARG A 1 98 ? -0.106 -10.573 -18.887 1.00 92.31 98 ARG A CA 1
ATOM 779 C C . ARG A 1 98 ? -0.009 -9.563 -20.025 1.00 92.31 98 ARG A C 1
ATOM 781 O O . ARG A 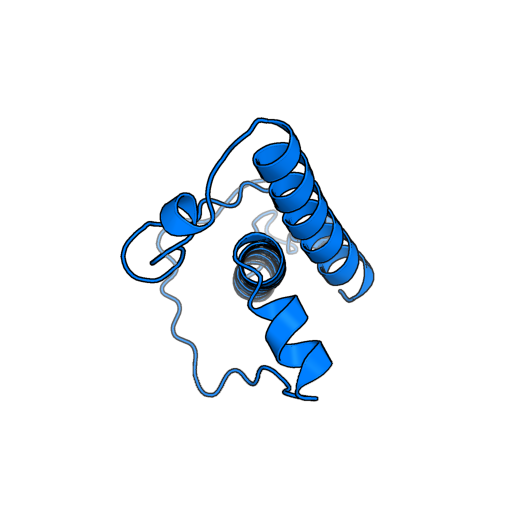1 98 ? -0.014 -9.953 -21.184 1.00 92.31 98 ARG A O 1
ATOM 788 N N . ARG A 1 99 ? 0.034 -8.274 -19.690 1.00 91.31 99 ARG A N 1
ATOM 789 C CA . ARG A 1 99 ? 0.062 -7.160 -20.638 1.00 91.31 99 ARG A CA 1
ATOM 790 C C . ARG A 1 99 ? 0.840 -6.002 -20.020 1.00 91.31 99 ARG A C 1
ATOM 792 O O . ARG A 1 99 ? 0.691 -5.752 -18.826 1.00 91.31 99 ARG A O 1
ATOM 799 N N . ALA A 1 100 ? 1.631 -5.308 -20.836 1.00 89.94 100 ALA A N 1
ATOM 800 C CA . ALA A 1 100 ? 2.327 -4.094 -20.429 1.00 89.94 100 ALA A CA 1
ATOM 801 C C . ALA A 1 100 ? 1.335 -2.939 -20.209 1.00 89.94 100 ALA A C 1
ATOM 803 O O . ALA A 1 100 ? 0.403 -2.749 -20.997 1.00 89.94 100 ALA A O 1
ATOM 804 N N . ILE A 1 101 ? 1.543 -2.180 -19.133 1.00 89.00 101 ILE A N 1
ATOM 805 C CA . ILE A 1 101 ? 0.763 -0.982 -18.816 1.00 89.00 101 ILE A CA 1
ATOM 806 C C . ILE A 1 101 ? 1.504 0.239 -19.386 1.00 89.00 101 ILE A C 1
ATOM 808 O O . ILE A 1 101 ? 2.630 0.498 -18.945 1.00 89.00 101 ILE A O 1
ATOM 812 N N . PRO A 1 102 ? 0.913 0.951 -20.365 1.00 86.38 102 PRO A N 1
ATOM 813 C CA . PRO A 1 102 ? 1.454 2.213 -20.856 1.00 86.38 102 PRO A CA 1
ATOM 814 C C . PRO A 1 102 ? 1.188 3.357 -19.854 1.00 86.38 102 PRO A C 1
ATOM 816 O O . PRO A 1 102 ? 0.306 3.209 -19.000 1.00 86.38 102 PRO A O 1
ATOM 819 N N . PRO A 1 103 ? 1.941 4.468 -19.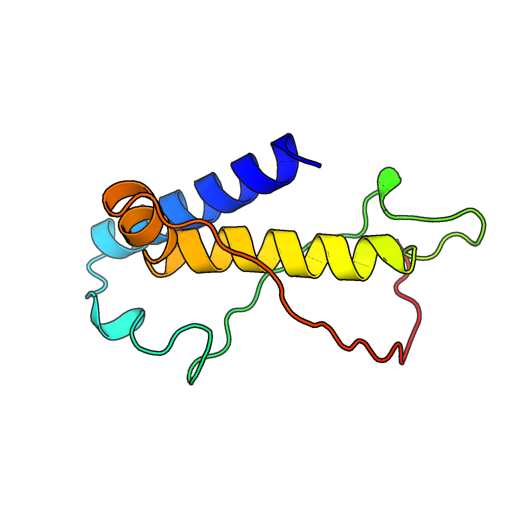943 1.00 82.38 103 PRO A N 1
ATOM 820 C CA . PRO A 1 103 ? 1.716 5.672 -19.137 1.00 82.38 103 PRO A CA 1
ATOM 821 C C . PRO A 1 103 ? 0.323 6.298 -19.306 1.00 82.38 103 PRO A C 1
ATOM 823 O O . PRO A 1 103 ? -0.226 6.248 -20.431 1.00 82.38 103 PRO A O 1
#